Protein AF-A0A1H9IAC1-F1 (afdb_monomer_lite)

Radius of gyration: 15.09 Å; chains: 1; bounding box: 34×33×33 Å

Foldseek 3Di:
DVPDDPVRVVQCVVLVFDPPQFDDCPVVCVVCVVVVDDQDPVNNVCCRRCNPRDRPDDDPVDCVVDPPDPCVVVVD

Secondary structure (DSSP, 8-state):
-TTS-HHHHHHHHHTT--TT-----HHHHHHHHHTT----HHHHHHHHHHTT--------S-GGG---SHHHHHT-

Sequence (76 aa):
MERLSIKTKKILKQSGWTPERKKDISSQVKYLEDKGYVVFDCVKKVLEQFGELKCIYEYNGKLDDFVIDPEEGLGI

InterPro domains:
  IPR025850 SUKH-3 immunity protein [PF14433] (7-62)

Organism: NCBI:txid28031

Structure (mmCIF, N/CA/C/O backbone):
data_AF-A0A1H9IAC1-F1
#
_entry.id   AF-A0A1H9IAC1-F1
#
loop_
_atom_site.group_PDB
_atom_site.id
_atom_site.type_symbol
_atom_site.label_atom_id
_atom_site.label_alt_id
_atom_site.label_comp_id
_atom_site.label_asym_id
_atom_site.label_entity_id
_atom_site.label_seq_id
_atom_site.pdbx_PDB_ins_code
_atom_site.Cartn_x
_atom_site.Cartn_y
_atom_site.Cartn_z
_atom_site.occupancy
_atom_site.B_iso_or_equiv
_atom_site.auth_seq_id
_atom_site.auth_comp_id
_atom_site.auth_asym_id
_atom_site.auth_atom_id
_atom_site.pdbx_PDB_model_num
ATOM 1 N N . MET A 1 1 ? 10.619 -4.504 5.420 1.00 58.53 1 MET A N 1
ATOM 2 C CA . MET A 1 1 ? 10.879 -4.399 3.963 1.00 58.53 1 MET A CA 1
ATOM 3 C C . MET A 1 1 ? 12.127 -5.159 3.497 1.00 58.53 1 MET A C 1
ATOM 5 O O . MET A 1 1 ? 12.224 -5.450 2.311 1.00 58.53 1 MET A O 1
ATOM 9 N N . GLU A 1 2 ? 13.022 -5.578 4.402 1.00 63.09 2 GLU A N 1
ATOM 10 C CA . GLU A 1 2 ? 14.176 -6.456 4.104 1.00 63.09 2 GLU A CA 1
ATOM 11 C C . GLU A 1 2 ? 13.806 -7.805 3.450 1.00 63.09 2 GLU A C 1
ATOM 13 O O . GLU A 1 2 ? 14.584 -8.354 2.682 1.00 63.09 2 GLU A O 1
ATOM 18 N N . ARG A 1 3 ? 12.587 -8.311 3.689 1.00 78.56 3 ARG A N 1
ATOM 19 C CA . ARG A 1 3 ? 12.125 -9.635 3.231 1.00 78.56 3 ARG A CA 1
ATOM 20 C C . ARG A 1 3 ? 11.645 -9.701 1.772 1.00 78.56 3 ARG A C 1
ATOM 22 O O . ARG A 1 3 ? 11.198 -10.755 1.336 1.00 78.56 3 ARG A O 1
ATOM 29 N N . LEU A 1 4 ? 11.689 -8.598 1.023 1.00 85.12 4 LEU A N 1
ATOM 30 C CA . LEU A 1 4 ? 11.292 -8.603 -0.389 1.00 85.12 4 LEU A CA 1
ATOM 31 C C . LEU A 1 4 ? 12.445 -9.095 -1.268 1.00 85.12 4 LEU A C 1
ATOM 33 O O . LEU A 1 4 ? 13.572 -8.608 -1.146 1.00 85.12 4 LEU A O 1
ATOM 37 N N . SER A 1 5 ? 12.148 -10.011 -2.192 1.00 89.06 5 SER A N 1
ATOM 38 C CA . SER A 1 5 ? 13.135 -10.494 -3.161 1.00 89.06 5 SER A CA 1
ATOM 39 C C . SER A 1 5 ? 13.649 -9.356 -4.052 1.00 89.06 5 SER A C 1
ATOM 41 O O . SER A 1 5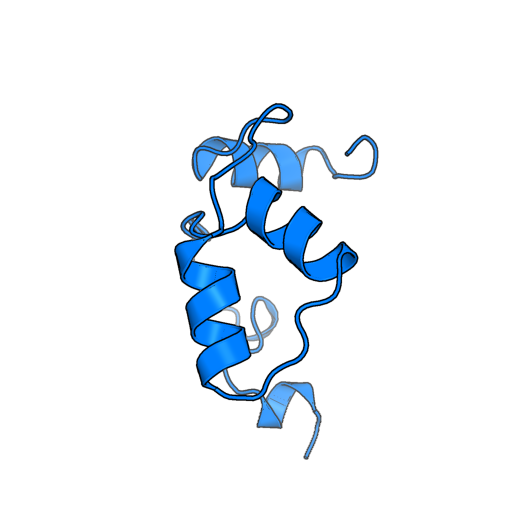 ? 12.963 -8.349 -4.265 1.00 89.06 5 SER A O 1
ATOM 43 N N . ILE A 1 6 ? 14.840 -9.526 -4.633 1.00 89.62 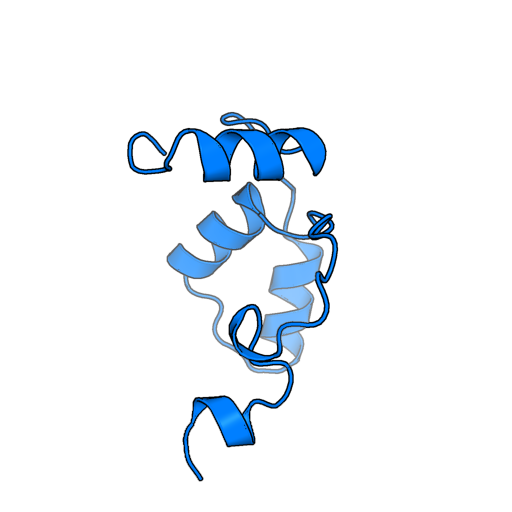6 ILE A N 1
ATOM 44 C CA . ILE A 1 6 ? 15.406 -8.558 -5.589 1.00 89.62 6 ILE A CA 1
ATOM 45 C C . ILE A 1 6 ? 14.445 -8.338 -6.768 1.00 89.62 6 ILE A C 1
ATOM 47 O O . ILE A 1 6 ? 14.209 -7.195 -7.165 1.00 89.62 6 ILE A O 1
ATOM 51 N N . LYS A 1 7 ? 13.833 -9.417 -7.281 1.00 86.62 7 LYS A N 1
ATOM 52 C CA . LYS A 1 7 ? 12.846 -9.358 -8.370 1.00 86.62 7 LYS A CA 1
ATOM 53 C C . LYS A 1 7 ? 11.633 -8.512 -7.975 1.00 86.62 7 LYS A C 1
ATOM 55 O O . LYS A 1 7 ? 11.257 -7.608 -8.716 1.00 86.62 7 LYS A O 1
ATOM 60 N N . THR A 1 8 ? 11.079 -8.738 -6.785 1.00 86.81 8 THR A N 1
ATOM 61 C CA . THR A 1 8 ? 9.942 -7.963 -6.259 1.00 86.81 8 THR A CA 1
ATOM 62 C C . THR A 1 8 ? 10.293 -6.483 -6.116 1.00 86.81 8 THR A C 1
ATOM 64 O O . THR A 1 8 ? 9.542 -5.627 -6.576 1.00 86.81 8 THR A O 1
ATOM 67 N N . LYS A 1 9 ? 11.464 -6.162 -5.544 1.00 88.44 9 LYS A N 1
ATOM 68 C CA . LYS A 1 9 ? 11.934 -4.772 -5.402 1.00 88.44 9 LYS A CA 1
ATOM 69 C C . LYS A 1 9 ? 12.082 -4.076 -6.759 1.00 88.44 9 LYS A C 1
ATOM 71 O O . LYS A 1 9 ? 11.766 -2.895 -6.861 1.00 88.44 9 LYS A O 1
ATOM 76 N N . LYS A 1 10 ? 12.545 -4.785 -7.797 1.00 88.06 10 LYS A N 1
ATOM 77 C CA . LYS A 1 10 ? 12.666 -4.242 -9.162 1.00 88.06 10 LYS A CA 1
ATOM 78 C C . LYS A 1 10 ? 11.301 -3.859 -9.742 1.00 88.06 10 LYS A C 1
ATOM 80 O O . LYS A 1 10 ? 11.161 -2.733 -10.207 1.00 88.06 10 LYS A O 1
ATOM 85 N N . ILE A 1 11 ? 10.316 -4.754 -9.656 1.00 86.50 11 ILE A N 1
ATOM 86 C CA . ILE A 1 11 ? 8.951 -4.512 -10.158 1.00 86.50 11 ILE A CA 1
ATOM 87 C C . ILE A 1 11 ? 8.312 -3.333 -9.416 1.00 86.50 11 ILE A C 1
ATOM 89 O O . ILE A 1 11 ? 7.826 -2.397 -10.039 1.00 86.50 11 ILE A O 1
ATOM 93 N N . LEU A 1 12 ? 8.399 -3.318 -8.083 1.00 89.06 12 LEU A N 1
ATOM 94 C CA . LEU A 1 12 ? 7.874 -2.216 -7.275 1.00 89.06 12 LEU A CA 1
ATOM 95 C C . LEU A 1 12 ? 8.509 -0.869 -7.657 1.00 89.06 12 LEU A C 1
ATOM 97 O O . LEU A 1 12 ? 7.795 0.116 -7.839 1.00 89.06 12 LEU A O 1
ATOM 101 N N . LYS A 1 13 ? 9.836 -0.815 -7.834 1.00 89.81 13 LYS A N 1
ATOM 102 C CA . LYS A 1 13 ? 10.523 0.413 -8.270 1.00 89.81 13 LYS A CA 1
ATOM 103 C C . LYS A 1 13 ? 10.032 0.904 -9.628 1.00 89.81 13 LYS A C 1
ATOM 105 O O . LYS A 1 13 ? 9.825 2.099 -9.800 1.00 89.81 13 LYS A O 1
ATOM 110 N N . GLN A 1 14 ? 9.829 -0.003 -10.578 1.00 89.06 14 GLN A N 1
ATOM 111 C CA . GLN A 1 14 ? 9.286 0.342 -11.890 1.00 89.06 14 GLN A CA 1
ATOM 112 C C . GLN A 1 14 ? 7.830 0.862 -11.788 1.00 89.06 14 GLN A C 1
ATOM 114 O O . GLN A 1 14 ? 7.437 1.711 -12.580 1.00 89.06 14 GLN A O 1
ATOM 119 N N . SER A 1 15 ? 7.057 0.435 -10.779 1.00 87.88 15 SER A N 1
ATOM 120 C CA . SER A 1 15 ? 5.739 0.999 -10.427 1.00 87.88 15 SER A CA 1
ATOM 121 C C . SER A 1 15 ? 5.800 2.351 -9.695 1.00 87.88 15 SER A C 1
ATOM 123 O O . SER A 1 15 ? 4.761 2.871 -9.288 1.00 87.88 15 SER A O 1
ATOM 125 N N . GLY A 1 16 ? 6.992 2.918 -9.479 1.00 89.50 16 GLY A N 1
ATOM 126 C CA . GLY A 1 16 ? 7.186 4.174 -8.746 1.00 89.50 16 GLY A CA 1
ATOM 127 C C . GLY A 1 16 ? 7.206 4.028 -7.220 1.00 89.50 16 GLY A C 1
ATOM 128 O O . GLY A 1 16 ? 7.014 5.011 -6.503 1.00 89.50 16 GLY A O 1
ATOM 129 N N . TRP A 1 17 ? 7.412 2.818 -6.695 1.00 92.94 17 TRP A N 1
ATOM 130 C CA . TRP A 1 17 ? 7.553 2.585 -5.257 1.00 92.94 17 TRP A CA 1
ATOM 131 C C . TRP A 1 17 ? 8.970 2.888 -4.750 1.00 92.94 17 TRP A C 1
ATOM 133 O O . TRP A 1 17 ? 9.965 2.561 -5.404 1.00 92.94 17 TRP A O 1
ATOM 143 N N . THR A 1 18 ? 9.054 3.422 -3.530 1.00 91.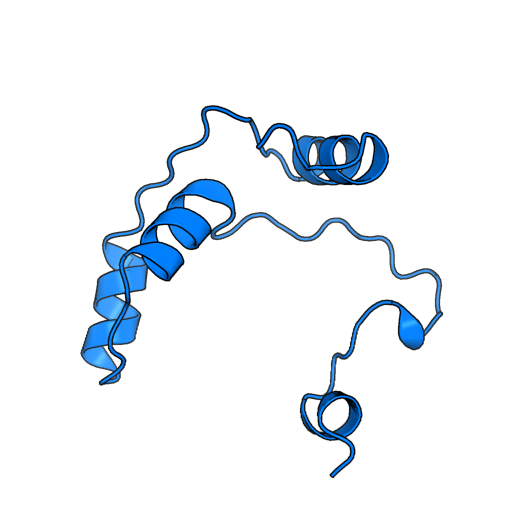69 18 THR A N 1
ATOM 144 C CA . THR A 1 18 ? 10.299 3.609 -2.772 1.00 91.69 18 THR A CA 1
ATOM 145 C C . THR A 1 18 ? 10.141 3.073 -1.343 1.00 91.69 18 THR A C 1
ATOM 147 O O . THR A 1 18 ? 9.021 3.064 -0.829 1.00 91.69 18 THR A O 1
ATOM 150 N N . PRO A 1 19 ? 11.226 2.640 -0.671 1.00 89.38 19 PRO A N 1
ATOM 151 C CA . PRO A 1 19 ? 11.157 2.155 0.713 1.00 89.38 19 PRO A CA 1
ATOM 152 C C . PRO A 1 19 ? 10.625 3.183 1.721 1.00 89.38 19 PRO A C 1
ATOM 154 O O . PRO A 1 19 ? 10.040 2.815 2.735 1.00 89.38 19 PRO A O 1
ATOM 157 N N . GLU A 1 20 ? 10.821 4.471 1.450 1.00 91.56 20 GLU A N 1
ATOM 158 C CA . GLU A 1 20 ? 10.400 5.586 2.303 1.00 91.56 20 GLU A CA 1
ATOM 159 C C . GLU A 1 20 ? 8.978 6.062 1.981 1.00 91.56 20 GLU A C 1
ATOM 161 O O . GLU A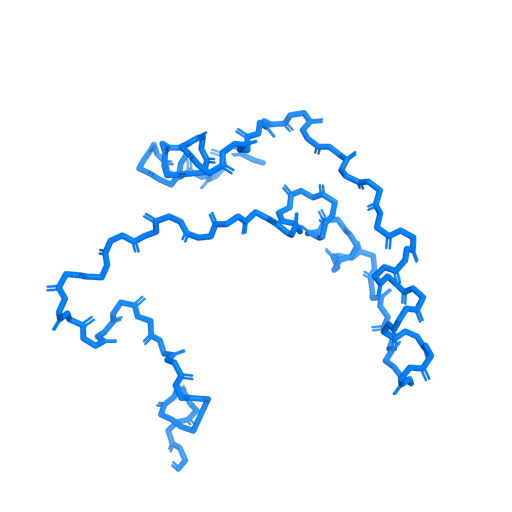 1 20 ? 8.483 7.004 2.604 1.00 91.56 20 GLU A O 1
ATOM 166 N N . ARG A 1 21 ? 8.313 5.445 0.994 1.00 92.25 21 ARG A N 1
ATOM 167 C CA . ARG A 1 21 ? 6.973 5.839 0.564 1.00 92.25 21 ARG A CA 1
ATOM 168 C C . ARG A 1 21 ? 6.015 5.796 1.747 1.00 92.25 21 ARG A C 1
ATOM 170 O O . ARG A 1 21 ? 5.884 4.779 2.416 1.00 92.25 21 ARG A O 1
ATOM 177 N N . LYS A 1 22 ? 5.302 6.896 1.963 1.00 93.69 22 LYS A N 1
ATOM 178 C CA . LYS A 1 22 ? 4.220 6.994 2.938 1.00 93.69 22 LYS A CA 1
ATOM 179 C C . LYS A 1 22 ? 3.118 7.859 2.350 1.00 93.69 22 LYS A C 1
ATOM 181 O O . LYS A 1 22 ? 3.126 9.079 2.483 1.00 93.69 22 LYS A O 1
ATOM 186 N N . LYS A 1 23 ? 2.236 7.221 1.590 1.00 92.81 23 LYS A N 1
ATOM 187 C CA . LYS A 1 23 ? 1.121 7.892 0.924 1.00 92.81 23 LYS A CA 1
ATOM 188 C C . LYS A 1 23 ? 0.083 8.326 1.967 1.00 92.81 23 LYS A C 1
ATOM 190 O O . LYS A 1 23 ? -0.164 7.583 2.911 1.00 92.81 23 LYS A O 1
ATOM 195 N N . ASP A 1 24 ? -0.547 9.484 1.770 1.00 94.81 24 ASP A N 1
ATOM 196 C CA . ASP A 1 24 ? -1.773 9.802 2.506 1.00 94.81 24 ASP A CA 1
ATOM 197 C C . ASP A 1 24 ? -2.908 8.860 2.074 1.00 94.81 24 ASP A C 1
ATOM 199 O O . ASP A 1 24 ? -3.177 8.696 0.881 1.00 94.81 24 ASP A O 1
ATOM 203 N N . ILE A 1 25 ? -3.554 8.241 3.058 1.00 96.19 25 ILE A N 1
ATOM 204 C CA . ILE A 1 25 ? -4.624 7.252 2.875 1.00 96.19 25 ILE A CA 1
ATOM 205 C C . ILE A 1 25 ? -5.955 7.720 3.466 1.00 96.19 25 ILE A C 1
ATOM 207 O O . ILE A 1 25 ? -6.909 6.946 3.496 1.00 96.19 25 ILE A O 1
ATOM 211 N N . SER A 1 26 ? -6.031 8.962 3.955 1.00 95.25 26 SER A N 1
ATOM 212 C CA . SER A 1 26 ? -7.202 9.508 4.651 1.00 95.25 26 SER A CA 1
ATOM 213 C C . SER A 1 26 ? -8.510 9.300 3.874 1.00 95.25 26 SER A C 1
ATOM 215 O O . SER A 1 26 ? -9.493 8.804 4.424 1.00 95.25 26 SER A O 1
ATOM 217 N N . SER A 1 27 ? -8.501 9.591 2.571 1.00 94.62 27 SER A N 1
ATOM 218 C CA . SER A 1 27 ? -9.651 9.426 1.678 1.00 94.62 27 SER A CA 1
ATOM 219 C C . SER A 1 27 ? -10.054 7.962 1.476 1.00 94.62 27 SER A C 1
ATOM 221 O O . SER A 1 27 ? -11.242 7.650 1.474 1.00 94.62 27 SER A O 1
ATOM 223 N N . GLN A 1 28 ? -9.082 7.055 1.345 1.00 94.00 28 GLN A N 1
ATOM 224 C CA . GLN A 1 28 ? -9.324 5.622 1.156 1.00 94.00 28 GLN A CA 1
ATOM 225 C C . GLN A 1 28 ? -9.858 4.969 2.432 1.00 94.00 28 GLN A C 1
ATOM 227 O O . GLN A 1 28 ? -10.794 4.176 2.363 1.00 94.00 28 GLN A O 1
ATOM 232 N N . VAL A 1 29 ? -9.296 5.322 3.592 1.00 95.44 29 VAL A N 1
ATOM 233 C CA . VAL A 1 29 ? -9.777 4.846 4.897 1.00 95.44 29 VAL A CA 1
ATOM 234 C C . VAL A 1 29 ? -11.211 5.305 5.113 1.00 95.44 29 VAL A C 1
ATOM 236 O O . VAL A 1 29 ? -12.071 4.466 5.364 1.00 95.44 29 VAL A O 1
ATOM 239 N N . LYS A 1 30 ? -11.484 6.599 4.908 1.00 96.31 30 LYS A N 1
ATOM 240 C CA . LYS A 1 30 ? -12.835 7.147 5.033 1.00 96.31 30 LYS A CA 1
ATOM 241 C C . LYS A 1 30 ? -13.823 6.439 4.107 1.00 96.31 30 LYS A C 1
ATOM 243 O O . LYS A 1 30 ? -14.890 6.045 4.551 1.00 96.31 30 LYS A O 1
ATOM 248 N N . TYR A 1 31 ? -13.458 6.218 2.843 1.00 95.50 31 TYR A N 1
ATOM 249 C CA . TYR A 1 31 ? -14.310 5.495 1.896 1.00 95.50 31 TYR A CA 1
ATOM 250 C C . TYR A 1 31 ? -14.668 4.079 2.379 1.00 95.50 31 TYR A C 1
ATOM 252 O O . TYR A 1 31 ? -15.809 3.650 2.230 1.00 95.50 31 TYR A O 1
ATOM 260 N N . LEU A 1 32 ? -13.710 3.344 2.953 1.00 94.75 32 LEU A N 1
ATOM 261 C CA . LEU A 1 32 ? -13.944 1.994 3.472 1.00 94.75 32 LEU A CA 1
ATOM 262 C C . LEU A 1 32 ? -14.813 2.009 4.737 1.00 94.75 32 LEU A C 1
ATOM 264 O O . LEU A 1 32 ? -15.732 1.199 4.857 1.00 94.75 32 LEU A O 1
ATOM 268 N N . GLU A 1 33 ? -14.562 2.944 5.650 1.00 96.38 33 GLU A N 1
ATOM 269 C CA . GLU A 1 33 ? -15.346 3.113 6.878 1.00 96.38 33 GLU A CA 1
ATOM 270 C C . GLU A 1 33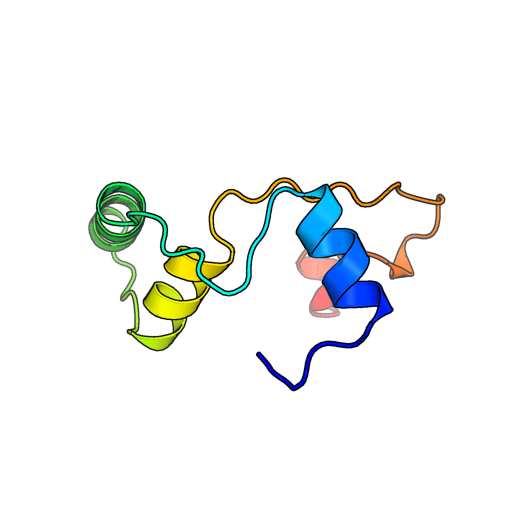 ? -16.791 3.541 6.569 1.00 96.38 33 GLU A C 1
ATOM 272 O O . GLU A 1 33 ? -17.726 2.959 7.117 1.00 96.38 33 GLU A O 1
ATOM 277 N N . ASP A 1 34 ? -16.996 4.452 5.609 1.00 97.88 34 ASP A N 1
ATOM 278 C CA . ASP A 1 34 ? -18.321 4.873 5.121 1.00 97.88 34 ASP A CA 1
ATOM 279 C C . ASP A 1 34 ? -19.110 3.704 4.490 1.00 97.88 34 ASP A C 1
ATOM 281 O O . ASP A 1 34 ? -20.340 3.732 4.418 1.00 97.88 34 ASP A O 1
ATOM 285 N N . LYS A 1 35 ? -18.418 2.650 4.038 1.00 97.00 35 LYS A N 1
ATOM 286 C CA . LYS A 1 35 ? -19.014 1.400 3.534 1.00 97.00 35 LYS A CA 1
ATOM 287 C C . LYS A 1 35 ? -19.255 0.353 4.629 1.00 97.00 35 LYS A C 1
ATOM 289 O O . LYS A 1 35 ? -19.756 -0.726 4.318 1.00 97.00 35 LYS A O 1
ATOM 294 N N . GLY A 1 36 ? -18.929 0.659 5.885 1.00 96.94 36 GLY A N 1
ATOM 295 C CA . GLY A 1 36 ? -19.110 -0.225 7.037 1.00 96.94 36 GLY A CA 1
ATOM 296 C C . GLY A 1 36 ? -17.946 -1.185 7.298 1.00 96.94 36 GLY A C 1
ATOM 297 O O . GLY A 1 36 ? -18.087 -2.092 8.117 1.00 96.94 36 GLY A O 1
ATOM 298 N N . TYR A 1 37 ? -16.800 -1.016 6.630 1.00 96.00 37 TYR A N 1
ATOM 299 C CA . TYR A 1 37 ? -15.622 -1.853 6.868 1.00 96.00 37 TYR A CA 1
ATOM 300 C C . TYR A 1 37 ? -14.765 -1.317 8.016 1.00 96.00 37 TYR A C 1
ATOM 302 O O . TYR A 1 37 ? -14.503 -0.121 8.119 1.00 96.00 37 TYR A O 1
ATOM 310 N N . VAL A 1 38 ? -14.237 -2.228 8.838 1.00 95.75 38 VAL A N 1
ATOM 311 C CA . VAL A 1 38 ? -13.209 -1.902 9.835 1.00 95.75 38 VAL A CA 1
ATOM 312 C C . VAL A 1 38 ? -11.838 -1.930 9.166 1.00 95.75 38 VAL A C 1
ATOM 314 O O . VAL A 1 38 ? -11.376 -2.979 8.715 1.00 95.75 38 VAL A O 1
ATOM 317 N N . VAL A 1 39 ? -11.157 -0.783 9.126 1.00 95.50 39 VAL A N 1
ATOM 318 C CA . VAL A 1 39 ? -9.810 -0.684 8.550 1.00 95.50 39 VAL A CA 1
ATOM 319 C C . VAL A 1 39 ? -8.757 -0.826 9.647 1.00 95.50 39 VAL A C 1
ATOM 321 O O . VAL A 1 39 ? -8.418 0.127 10.350 1.00 95.50 39 VAL A O 1
ATOM 324 N N . PHE A 1 40 ? -8.213 -2.033 9.783 1.00 96.44 40 PHE A N 1
ATOM 325 C CA . PHE A 1 40 ? -7.166 -2.331 10.761 1.00 96.44 40 PHE A CA 1
ATOM 326 C C . PHE A 1 40 ? -5.856 -1.586 10.475 1.00 96.44 40 PHE A C 1
ATOM 328 O O . PHE A 1 40 ? -5.509 -1.299 9.328 1.00 96.44 40 PHE A O 1
ATOM 335 N N . ASP A 1 41 ? -5.054 -1.363 11.516 1.00 96.00 41 ASP A N 1
ATOM 336 C CA . ASP A 1 41 ? -3.762 -0.676 11.396 1.00 96.00 41 ASP A CA 1
ATOM 337 C C . ASP A 1 41 ? -2.774 -1.393 10.469 1.00 96.00 41 ASP A C 1
ATOM 339 O O . ASP A 1 41 ? -1.954 -0.751 9.811 1.00 96.00 41 ASP A O 1
ATOM 343 N N . CYS A 1 42 ? -2.847 -2.724 10.375 1.00 94.12 42 CYS A N 1
ATOM 344 C CA . CYS A 1 42 ? -2.046 -3.476 9.411 1.00 94.12 42 CYS A CA 1
ATOM 345 C C . CYS A 1 42 ? -2.428 -3.131 7.963 1.00 94.12 42 CYS A C 1
ATOM 347 O O . CYS A 1 42 ? -1.540 -2.948 7.134 1.00 94.12 42 CYS A O 1
ATOM 349 N N . VAL A 1 43 ? -3.723 -2.960 7.678 1.00 93.56 43 VAL A N 1
ATOM 350 C CA . VAL A 1 43 ? -4.229 -2.556 6.360 1.00 93.56 43 VAL A CA 1
ATOM 351 C C . VAL A 1 43 ? -3.808 -1.125 6.055 1.00 93.56 43 VAL A C 1
ATOM 353 O O . VAL A 1 43 ? -3.293 -0.869 4.970 1.00 93.56 43 VAL A O 1
ATOM 356 N N . LYS A 1 44 ? -3.920 -0.209 7.025 1.00 95.38 44 LYS A N 1
ATOM 357 C CA . LYS A 1 44 ? -3.444 1.178 6.885 1.00 95.38 44 LYS A CA 1
ATOM 358 C C . LYS A 1 44 ? -1.969 1.219 6.482 1.00 95.38 44 LYS A C 1
ATOM 360 O O . LYS A 1 44 ? -1.635 1.825 5.471 1.00 95.38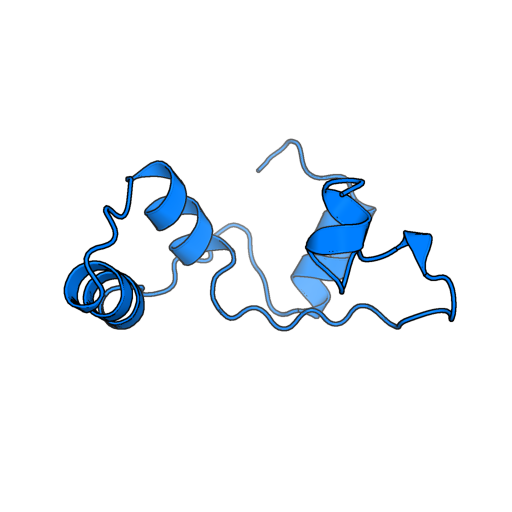 44 LYS A O 1
ATOM 365 N N . LYS A 1 45 ? -1.104 0.476 7.181 1.00 94.25 45 LYS A N 1
ATOM 366 C CA . LYS A 1 45 ? 0.332 0.379 6.849 1.00 94.25 45 LYS A CA 1
ATOM 367 C C . LYS A 1 45 ? 0.583 -0.161 5.438 1.00 94.25 45 LYS A C 1
ATOM 369 O O . LYS A 1 45 ? 1.510 0.284 4.766 1.00 94.25 45 LYS A O 1
ATOM 374 N N . VAL A 1 46 ? -0.223 -1.120 4.982 1.00 92.44 46 VAL A N 1
ATOM 375 C CA . VAL A 1 46 ? -0.126 -1.659 3.616 1.00 92.44 46 VAL A CA 1
ATOM 376 C C . VAL A 1 46 ? -0.573 -0.621 2.587 1.00 92.44 46 VAL A C 1
ATOM 378 O O . VAL A 1 46 ? 0.118 -0.438 1.588 1.00 92.44 46 VAL A O 1
ATOM 381 N N . LEU A 1 47 ? -1.667 0.102 2.832 1.00 93.56 47 LEU A N 1
ATOM 382 C CA . LEU A 1 47 ? -2.153 1.163 1.947 1.00 93.56 47 LEU A CA 1
ATOM 383 C C . LEU A 1 47 ? -1.167 2.338 1.865 1.00 93.56 47 LEU A C 1
ATOM 385 O O . LEU A 1 47 ? -0.908 2.833 0.771 1.00 93.56 47 LEU A O 1
ATOM 389 N N . GLU A 1 48 ? -0.545 2.739 2.976 1.00 95.19 48 GLU A N 1
ATOM 390 C CA . GLU A 1 48 ? 0.487 3.790 2.979 1.00 95.19 48 GLU A CA 1
ATOM 391 C C . GLU A 1 48 ? 1.684 3.414 2.091 1.00 95.19 48 GLU A C 1
ATOM 393 O O . GLU A 1 48 ? 2.252 4.269 1.404 1.00 95.19 48 GLU A O 1
ATOM 398 N N . GLN A 1 49 ? 2.067 2.134 2.103 1.00 93.75 49 GLN A N 1
ATOM 399 C CA . GLN A 1 49 ? 3.226 1.615 1.376 1.00 93.75 49 GLN A CA 1
ATOM 400 C C . GLN A 1 49 ? 2.923 1.296 -0.088 1.00 93.75 49 GLN A C 1
ATOM 402 O O . GLN A 1 49 ? 3.730 1.599 -0.962 1.00 93.75 49 GLN A O 1
ATOM 407 N N . PHE A 1 50 ? 1.778 0.684 -0.375 1.00 91.50 50 PHE A N 1
ATOM 408 C CA . PHE A 1 50 ? 1.500 0.074 -1.678 1.00 91.50 50 PHE A CA 1
ATOM 409 C C . PHE A 1 50 ? 0.226 0.592 -2.343 1.00 91.50 50 PHE A C 1
ATOM 411 O O . PHE A 1 50 ? -0.014 0.300 -3.514 1.00 91.50 50 PHE A O 1
ATOM 418 N N . GLY A 1 51 ? -0.573 1.386 -1.630 1.00 89.19 51 GLY A N 1
ATOM 419 C CA . GLY A 1 51 ? -1.812 1.954 -2.138 1.00 89.19 51 GLY A CA 1
ATOM 420 C C . GLY A 1 51 ? -1.591 2.749 -3.422 1.00 89.19 51 GLY A C 1
ATOM 421 O O . GLY A 1 51 ? -0.651 3.550 -3.535 1.00 89.19 51 GLY A O 1
ATOM 422 N N . GLU A 1 52 ? -2.483 2.501 -4.383 1.00 86.69 52 GLU A N 1
ATOM 423 C CA . GLU A 1 52 ? -2.525 3.129 -5.711 1.00 86.69 52 GLU A CA 1
ATOM 424 C C . GLU A 1 52 ? -1.267 2.954 -6.574 1.00 86.69 52 GLU A C 1
ATOM 426 O O . GLU A 1 52 ? -1.138 3.595 -7.619 1.00 86.69 52 GLU A O 1
ATOM 431 N N . LEU A 1 53 ? -0.330 2.086 -6.184 1.00 88.94 53 LEU A N 1
ATOM 432 C CA . LEU A 1 53 ? 0.720 1.683 -7.107 1.00 88.94 53 LEU A CA 1
ATOM 433 C C . LEU A 1 53 ? 0.086 0.956 -8.286 1.00 88.94 53 LEU A C 1
ATOM 435 O O . LEU A 1 53 ? -0.708 0.030 -8.116 1.00 88.94 53 LEU A O 1
ATOM 439 N N . LYS A 1 54 ? 0.471 1.353 -9.496 1.00 80.44 54 LYS A N 1
ATOM 440 C CA . LYS A 1 54 ? 0.062 0.628 -10.693 1.00 80.44 54 LYS A CA 1
ATOM 441 C C . LYS A 1 54 ? 0.810 -0.694 -10.736 1.00 80.44 54 LYS A C 1
ATOM 443 O O . LYS A 1 54 ? 2.041 -0.712 -10.684 1.00 80.44 54 LYS A O 1
ATOM 448 N N . CYS A 1 55 ? 0.077 -1.794 -10.858 1.00 71.56 55 CYS A N 1
ATOM 449 C CA . CYS A 1 55 ? 0.688 -3.060 -11.220 1.00 71.56 55 CYS A CA 1
ATOM 450 C C . CYS A 1 55 ? 1.154 -2.945 -12.674 1.00 71.56 55 CYS A C 1
ATOM 452 O O . CYS A 1 55 ? 0.341 -2.846 -13.585 1.00 71.56 55 CYS A O 1
ATOM 454 N N . ILE A 1 56 ? 2.465 -2.891 -12.881 1.00 71.00 56 ILE A N 1
ATOM 455 C CA . ILE A 1 56 ? 3.084 -2.837 -14.215 1.00 71.00 56 ILE A CA 1
ATOM 456 C C . ILE A 1 56 ? 3.362 -4.238 -14.773 1.00 71.00 56 ILE A C 1
ATOM 458 O O . ILE A 1 56 ? 4.198 -4.394 -15.660 1.00 71.00 56 ILE A O 1
ATOM 462 N N . TYR A 1 57 ? 2.779 -5.273 -14.169 1.00 66.50 57 TYR A N 1
ATOM 463 C CA . TYR A 1 57 ? 3.072 -6.637 -14.567 1.00 66.50 57 TYR A CA 1
ATOM 464 C C . TYR A 1 57 ? 2.608 -6.861 -16.006 1.00 66.50 57 TYR A C 1
ATOM 466 O O . TYR A 1 57 ? 1.423 -6.732 -16.310 1.00 66.50 57 TYR A O 1
ATOM 474 N N . GLU A 1 58 ? 3.549 -7.192 -16.887 1.00 62.16 58 GLU A N 1
ATOM 475 C CA . GLU A 1 58 ? 3.240 -7.626 -18.243 1.00 62.16 58 GLU A CA 1
ATOM 476 C C . GLU A 1 58 ? 2.659 -9.037 -18.167 1.00 62.16 58 GLU A C 1
ATOM 478 O O . GLU A 1 58 ? 3.343 -10.001 -17.815 1.00 62.16 58 GLU A O 1
ATOM 483 N N . TYR A 1 59 ? 1.361 -9.143 -18.447 1.00 62.22 59 TYR A N 1
ATOM 484 C CA . TYR A 1 59 ? 0.677 -10.422 -18.546 1.00 62.22 59 TYR A CA 1
ATOM 485 C C . TYR A 1 59 ? 1.290 -11.236 -19.689 1.00 62.22 59 TYR A C 1
ATOM 487 O O . TYR A 1 59 ? 1.111 -10.923 -20.864 1.00 62.22 59 TYR A O 1
ATOM 495 N N . ASN A 1 60 ? 2.002 -12.305 -19.335 1.00 63.94 60 ASN A N 1
ATOM 496 C CA . ASN A 1 60 ? 2.691 -13.171 -20.294 1.00 63.94 60 ASN A CA 1
ATOM 497 C C . ASN A 1 60 ? 1.779 -14.270 -20.871 1.00 63.94 60 ASN A C 1
ATOM 499 O O . ASN A 1 60 ? 2.276 -15.269 -21.389 1.00 63.94 60 ASN A O 1
ATOM 503 N N . GLY A 1 61 ? 0.453 -14.136 -20.743 1.00 58.31 61 GLY A N 1
ATOM 504 C CA . GLY A 1 61 ? -0.503 -15.128 -21.242 1.00 58.31 61 GLY A CA 1
ATOM 505 C C . GLY A 1 61 ? -0.700 -16.358 -20.348 1.00 58.31 61 GLY A C 1
ATOM 506 O O . GLY A 1 61 ? -1.351 -17.304 -20.782 1.00 58.31 61 GLY A O 1
ATOM 507 N N . LYS A 1 62 ? -0.138 -16.380 -19.131 1.00 62.75 62 LYS A N 1
ATOM 508 C CA . LYS A 1 62 ? -0.300 -17.485 -18.173 1.00 62.75 62 LYS A CA 1
ATOM 509 C C . LYS A 1 62 ? -1.305 -17.100 -17.090 1.00 62.75 62 LYS A C 1
ATOM 511 O O . LYS A 1 62 ? -1.051 -16.164 -16.336 1.00 62.75 62 LYS A O 1
ATOM 516 N N . LEU A 1 63 ? -2.424 -17.827 -17.031 1.00 53.88 63 LEU A N 1
ATOM 517 C CA . LEU A 1 63 ? -3.504 -17.604 -16.061 1.00 53.88 63 LEU A CA 1
ATOM 518 C C . LEU A 1 63 ? -3.024 -17.736 -14.604 1.00 53.88 63 LEU A C 1
ATOM 520 O O . LEU A 1 63 ? -3.491 -17.005 -13.741 1.00 53.88 63 LEU A O 1
ATOM 524 N N . ASP A 1 64 ? -2.035 -18.595 -14.349 1.00 59.25 64 ASP A N 1
ATOM 525 C CA . ASP A 1 64 ? -1.536 -18.885 -12.996 1.00 59.25 64 ASP A CA 1
ATOM 526 C C . ASP A 1 64 ? -0.878 -17.682 -12.288 1.00 59.25 64 ASP A C 1
ATOM 528 O O . ASP A 1 64 ? -0.632 -17.731 -11.083 1.00 59.25 64 ASP A O 1
ATOM 532 N N . ASP A 1 65 ? -0.556 -16.606 -13.016 1.00 59.25 65 ASP A N 1
ATOM 533 C CA . ASP A 1 65 ? 0.155 -15.453 -12.453 1.00 59.25 65 ASP A CA 1
ATOM 534 C C . ASP A 1 65 ? -0.761 -14.537 -11.621 1.00 59.25 65 ASP A C 1
ATOM 536 O O . ASP A 1 65 ? -0.284 -13.866 -10.701 1.00 59.25 65 ASP A O 1
ATOM 540 N N . PHE A 1 66 ? -2.065 -14.507 -11.919 1.00 62.06 66 PHE A N 1
ATOM 541 C CA . PHE A 1 66 ? -3.063 -13.749 -11.164 1.00 62.06 66 PHE A CA 1
ATOM 542 C C . PHE A 1 66 ? -4.394 -14.488 -11.159 1.00 62.06 66 PHE A C 1
ATOM 544 O O . PHE A 1 66 ? -4.996 -14.701 -12.206 1.00 62.06 66 PHE A O 1
ATOM 551 N N . VAL A 1 67 ? -4.908 -14.765 -9.964 1.00 58.91 67 VAL A N 1
ATOM 552 C CA . VAL A 1 67 ? -6.321 -15.097 -9.798 1.00 58.91 67 VAL A CA 1
ATOM 553 C C . VAL A 1 67 ? -7.114 -13.806 -10.007 1.00 58.91 67 VAL A C 1
ATOM 555 O O . VAL A 1 67 ? -7.157 -12.944 -9.127 1.00 58.91 67 VAL A O 1
ATOM 558 N N . ILE A 1 68 ? -7.667 -13.639 -11.207 1.00 56.75 68 ILE A N 1
ATOM 559 C CA . ILE A 1 68 ? -8.513 -12.490 -11.560 1.00 56.75 68 ILE A CA 1
ATOM 560 C C . ILE A 1 68 ? -9.956 -12.744 -11.110 1.00 56.75 68 ILE A C 1
ATOM 562 O O . ILE A 1 68 ? -10.631 -11.799 -10.703 1.00 56.75 68 ILE A O 1
ATOM 566 N N . ASP A 1 69 ? -10.394 -14.006 -11.126 1.00 59.81 69 ASP A N 1
ATOM 567 C CA . ASP A 1 69 ? -11.696 -14.425 -10.621 1.00 59.81 69 ASP A CA 1
ATOM 568 C C . ASP A 1 69 ? -11.586 -14.926 -9.167 1.00 59.81 69 ASP A C 1
ATOM 570 O O . ASP A 1 69 ? -10.942 -15.948 -8.913 1.00 59.81 69 ASP A O 1
ATOM 574 N N . PRO A 1 70 ? -12.186 -14.229 -8.185 1.00 58.72 70 PRO A N 1
ATOM 575 C CA . PRO A 1 70 ? -12.178 -14.666 -6.794 1.00 58.72 70 PRO A CA 1
ATOM 576 C C . PRO A 1 70 ? -12.715 -16.089 -6.595 1.00 58.72 70 PRO A C 1
ATOM 578 O O . PRO A 1 70 ? -12.268 -16.763 -5.667 1.00 58.72 70 PRO A O 1
ATOM 581 N N . GLU A 1 71 ? -13.645 -16.544 -7.439 1.00 69.38 71 GLU A N 1
ATOM 582 C CA . GLU A 1 71 ? -14.236 -17.883 -7.351 1.00 69.38 71 GLU A CA 1
ATOM 583 C C . GLU A 1 71 ? -13.196 -18.965 -7.693 1.00 69.38 71 GLU A C 1
ATOM 585 O O . GLU A 1 71 ? -13.023 -19.916 -6.926 1.00 69.38 71 GLU A O 1
ATOM 590 N N . GLU A 1 72 ? -12.376 -18.749 -8.733 1.00 63.19 72 GLU A N 1
ATOM 591 C CA . GLU A 1 72 ? -11.266 -19.649 -9.095 1.00 63.19 72 GLU A CA 1
ATOM 592 C C . GLU A 1 72 ? -10.202 -19.747 -7.992 1.00 63.19 72 GLU A C 1
ATOM 594 O O . GLU A 1 72 ? -9.659 -20.823 -7.741 1.00 63.19 72 GLU A O 1
ATOM 599 N N . GLY A 1 73 ? -9.901 -18.646 -7.294 1.00 59.19 73 GLY A N 1
ATOM 600 C CA . GLY A 1 73 ? -8.916 -18.652 -6.203 1.00 59.19 73 GLY A CA 1
ATOM 601 C C . GLY A 1 73 ? -9.394 -19.331 -4.929 1.00 59.19 73 GLY A C 1
ATOM 602 O O . GLY A 1 73 ? -8.578 -19.803 -4.135 1.00 59.19 73 GLY A O 1
ATOM 603 N N . LEU A 1 74 ? -10.706 -19.344 -4.714 1.00 60.50 74 LEU A N 1
ATOM 604 C CA . LEU A 1 74 ? -11.339 -19.966 -3.557 1.00 60.50 74 LEU A CA 1
ATOM 605 C C . LEU A 1 74 ? -11.692 -21.439 -3.811 1.00 60.50 74 LEU A C 1
ATOM 607 O O . LEU A 1 74 ? -11.965 -22.157 -2.849 1.00 60.50 74 LEU A O 1
ATOM 611 N N . GLY A 1 75 ? -11.623 -21.896 -5.068 1.00 60.47 75 GLY A N 1
ATOM 612 C CA . GLY A 1 75 ? -11.923 -23.273 -5.459 1.00 60.47 75 GLY A CA 1
ATOM 613 C C . GLY A 1 75 ? -13.391 -23.648 -5.244 1.00 60.47 75 GLY A C 1
ATOM 614 O O . GLY A 1 75 ? -13.670 -24.790 -4.873 1.00 60.47 75 GLY A O 1
ATOM 615 N N . ILE A 1 76 ? -14.294 -22.676 -5.404 1.00 53.69 76 ILE A N 1
ATOM 616 C CA . ILE A 1 76 ? -15.752 -22.801 -5.232 1.00 53.69 76 ILE A CA 1
ATOM 617 C C . ILE A 1 76 ? -16.473 -22.926 -6.568 1.00 53.69 76 ILE A C 1
ATOM 619 O O . ILE A 1 76 ? -15.969 -22.373 -7.567 1.00 53.69 76 ILE A O 1
#

pLDDT: mean 82.33, std 14.81, range [53.69, 97.88]